Protein AF-D7B8Z3-F1 (afdb_monomer)

Sequence (57 aa):
MKPLNEMTAEELACVLEVLGATRPEDFALRLALCLELDRADAGEEVRRGAPREAARV

Structure (mmCIF, N/CA/C/O backbone):
data_AF-D7B8Z3-F1
#
_entry.id   AF-D7B8Z3-F1
#
loop_
_atom_site.group_PDB
_atom_site.id
_atom_site.type_symbol
_atom_site.label_atom_id
_atom_site.label_alt_id
_atom_site.label_comp_id
_atom_site.label_asy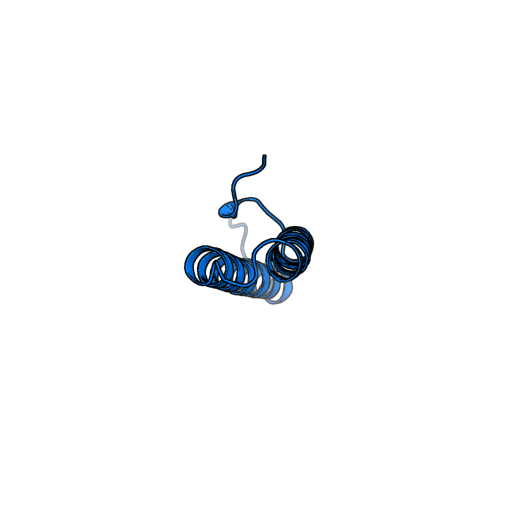m_id
_atom_site.label_entity_id
_atom_site.label_seq_id
_atom_site.pdbx_PDB_ins_code
_atom_site.Cartn_x
_atom_site.Cartn_y
_atom_site.Cartn_z
_atom_site.occupancy
_atom_site.B_iso_or_equiv
_atom_site.auth_seq_id
_atom_site.auth_comp_id
_atom_site.auth_asym_id
_atom_site.auth_atom_id
_atom_site.pdbx_PDB_model_num
ATOM 1 N N . MET A 1 1 ? -13.683 9.405 -8.906 1.00 68.62 1 MET A N 1
ATOM 2 C CA . MET A 1 1 ? -12.526 8.688 -8.333 1.00 68.62 1 MET A CA 1
ATOM 3 C C . MET A 1 1 ? -11.916 7.856 -9.439 1.00 68.62 1 MET A C 1
ATOM 5 O O . MET A 1 1 ? -12.674 7.248 -10.185 1.00 68.62 1 MET A O 1
ATOM 9 N N . LYS A 1 2 ? -10.593 7.900 -9.582 1.00 80.94 2 LYS A N 1
ATOM 10 C CA . LYS A 1 2 ? -9.857 7.123 -10.581 1.00 80.94 2 LYS A CA 1
ATOM 11 C C . LYS A 1 2 ? -9.873 5.631 -10.190 1.00 80.94 2 LYS A C 1
ATOM 13 O O . LYS A 1 2 ? -9.805 5.351 -8.992 1.00 80.94 2 LYS A O 1
ATOM 18 N N . PRO A 1 3 ? -10.021 4.690 -11.135 1.00 84.12 3 PRO A N 1
ATOM 19 C CA . PRO A 1 3 ? -9.862 3.260 -10.870 1.00 84.12 3 PRO A CA 1
ATOM 20 C C . PRO A 1 3 ? -8.460 2.935 -10.334 1.00 84.12 3 PRO A C 1
ATOM 22 O O . PRO A 1 3 ? -7.488 3.535 -10.786 1.00 84.12 3 PRO A O 1
ATOM 25 N N . LEU A 1 4 ? -8.339 1.968 -9.414 1.00 82.19 4 LEU A N 1
ATOM 26 C CA . LEU A 1 4 ? -7.053 1.616 -8.781 1.00 82.19 4 LEU A CA 1
ATOM 27 C C . LEU A 1 4 ? -5.968 1.243 -9.800 1.00 82.19 4 LEU A C 1
ATOM 29 O O . LEU A 1 4 ? -4.833 1.683 -9.683 1.00 82.19 4 LEU A O 1
ATOM 33 N N . ASN A 1 5 ? -6.338 0.503 -10.844 1.00 81.31 5 ASN A N 1
ATOM 34 C CA . ASN A 1 5 ? -5.438 0.057 -11.911 1.00 81.31 5 ASN A CA 1
ATOM 35 C C . ASN A 1 5 ? -4.915 1.188 -12.812 1.00 81.31 5 ASN A C 1
ATOM 37 O O . ASN A 1 5 ? -4.068 0.941 -13.669 1.00 81.31 5 ASN A O 1
ATOM 41 N N . GLU A 1 6 ? -5.464 2.395 -12.691 1.00 86.75 6 GLU A N 1
ATOM 42 C CA . GLU A 1 6 ? -5.004 3.568 -13.430 1.00 86.75 6 GLU A CA 1
ATOM 43 C C . GLU A 1 6 ? -4.125 4.476 -12.559 1.00 86.75 6 GLU A C 1
ATOM 45 O O . GLU A 1 6 ? -3.485 5.386 -13.091 1.00 86.75 6 GLU A O 1
ATOM 50 N N . MET A 1 7 ? -4.107 4.273 -11.237 1.00 88.69 7 MET A N 1
ATOM 51 C CA . MET A 1 7 ? -3.385 5.120 -10.288 1.00 88.69 7 MET A CA 1
ATOM 52 C C . MET A 1 7 ? -1.869 4.908 -10.370 1.00 88.69 7 MET A C 1
ATOM 54 O O . MET A 1 7 ? -1.397 3.812 -10.666 1.00 88.69 7 MET A O 1
ATOM 58 N N . THR A 1 8 ? -1.101 5.972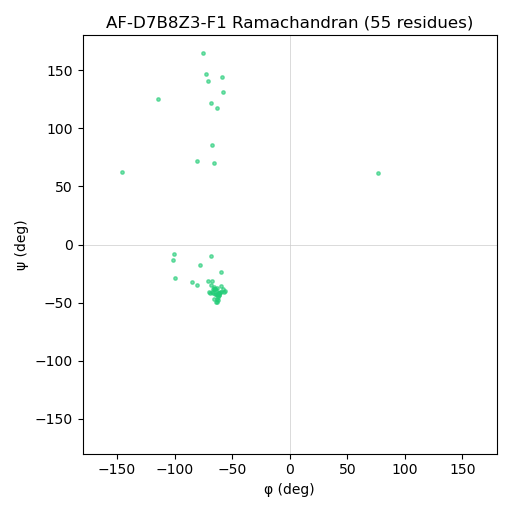 -10.138 1.00 89.19 8 THR A N 1
ATOM 59 C CA . THR A 1 8 ? 0.360 5.876 -10.002 1.00 89.19 8 THR A CA 1
ATOM 60 C C . THR A 1 8 ? 0.737 5.281 -8.645 1.00 89.19 8 THR A C 1
ATOM 62 O O . THR A 1 8 ? -0.084 5.257 -7.723 1.00 89.19 8 THR A O 1
ATOM 65 N N . ALA A 1 9 ? 1.988 4.838 -8.493 1.00 89.81 9 ALA A N 1
ATOM 66 C CA . ALA A 1 9 ? 2.483 4.345 -7.211 1.00 89.81 9 ALA A CA 1
ATOM 67 C C . ALA A 1 9 ? 2.344 5.399 -6.092 1.00 89.81 9 ALA A C 1
ATOM 69 O O . ALA A 1 9 ? 1.871 5.100 -4.998 1.00 89.81 9 ALA A O 1
ATOM 70 N N . GLU A 1 10 ? 2.641 6.666 -6.396 1.00 90.69 10 GLU A N 1
ATOM 71 C CA . GLU A 1 10 ? 2.467 7.797 -5.471 1.00 90.69 10 GLU A CA 1
ATOM 72 C C . GLU A 1 10 ? 1.000 8.000 -5.060 1.00 90.69 10 GLU A C 1
ATOM 74 O O . GLU A 1 10 ? 0.692 8.199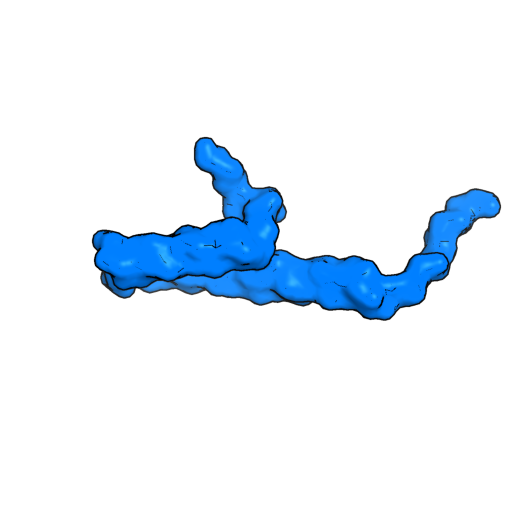 -3.881 1.00 90.69 10 GLU A O 1
ATOM 79 N N . GLU A 1 11 ? 0.074 7.918 -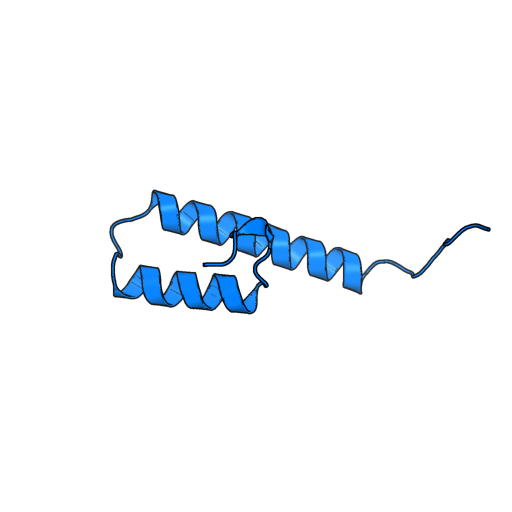6.021 1.00 91.88 11 GLU A N 1
ATOM 80 C CA . GLU A 1 11 ? -1.361 8.031 -5.757 1.00 91.88 11 GLU A CA 1
ATOM 81 C C . GLU A 1 11 ? -1.850 6.872 -4.864 1.00 91.88 11 GLU A C 1
ATOM 83 O O . GLU A 1 11 ? -2.614 7.099 -3.924 1.00 91.88 11 GLU A O 1
ATOM 88 N N . LEU A 1 12 ? -1.392 5.640 -5.117 1.00 91.75 12 LEU A N 1
ATOM 89 C CA . LEU A 1 12 ? -1.738 4.450 -4.328 1.00 91.75 12 LEU A CA 1
ATOM 90 C C . LEU A 1 12 ? -1.159 4.506 -2.905 1.00 91.75 12 LEU A C 1
ATOM 92 O O . LEU A 1 12 ? -1.868 4.183 -1.947 1.00 91.75 12 LEU A O 1
ATOM 96 N N . ALA A 1 13 ? 0.082 4.974 -2.746 1.00 92.38 13 ALA A N 1
ATOM 97 C CA . ALA A 1 13 ? 0.716 5.167 -1.442 1.00 92.38 13 ALA A CA 1
ATOM 98 C C . ALA A 1 13 ? -0.044 6.192 -0.584 1.00 92.38 13 ALA A C 1
ATOM 100 O O . ALA A 1 13 ? -0.335 5.934 0.584 1.00 92.38 13 ALA A O 1
ATOM 101 N N . CYS A 1 14 ? -0.465 7.311 -1.180 1.00 92.81 14 CYS A N 1
ATOM 102 C CA . CYS A 1 14 ? -1.263 8.326 -0.492 1.00 92.81 14 CYS A CA 1
ATOM 103 C C . CYS A 1 14 ? -2.614 7.766 -0.006 1.00 92.81 14 CYS A C 1
ATOM 105 O O . CYS A 1 14 ? -3.029 7.999 1.133 1.00 92.81 14 CYS A O 1
ATOM 107 N N . VAL A 1 15 ? -3.293 6.956 -0.829 1.00 91.88 15 VAL A N 1
ATOM 108 C CA . VAL A 1 15 ? -4.542 6.296 -0.411 1.00 91.88 15 VAL A CA 1
ATOM 109 C C . VAL A 1 15 ? -4.302 5.299 0.724 1.00 91.88 15 VAL A C 1
ATOM 111 O O . VAL A 1 15 ? -5.117 5.238 1.645 1.00 91.88 15 VAL A O 1
ATOM 114 N N . LEU A 1 16 ? -3.195 4.550 0.706 1.00 92.19 16 LEU A N 1
ATOM 115 C CA . LEU A 1 16 ? -2.823 3.632 1.789 1.00 92.19 16 LEU A CA 1
ATOM 116 C C . LEU A 1 16 ? -2.603 4.355 3.123 1.00 92.19 16 LEU A C 1
ATOM 118 O O . LEU A 1 16 ? -3.067 3.865 4.156 1.00 92.19 16 LEU A O 1
ATOM 122 N N . GLU A 1 17 ? -1.948 5.517 3.116 1.00 93.56 17 GLU A N 1
ATOM 123 C CA . GLU A 1 17 ? -1.751 6.337 4.319 1.00 93.56 17 GLU A CA 1
ATOM 124 C C . GLU A 1 17 ? -3.086 6.828 4.890 1.00 93.56 17 GLU A C 1
ATOM 126 O O . GLU A 1 17 ? -3.375 6.638 6.077 1.00 93.56 17 GLU A O 1
ATOM 131 N N . VAL A 1 18 ? -3.943 7.396 4.034 1.00 93.56 18 VAL A N 1
ATOM 132 C CA . VAL A 1 18 ? -5.269 7.884 4.439 1.00 93.56 18 VAL A CA 1
ATOM 133 C C . VAL A 1 18 ? -6.140 6.739 4.950 1.00 93.56 18 VAL A C 1
ATOM 135 O O . VAL A 1 18 ? -6.830 6.890 5.962 1.00 93.56 18 VAL A O 1
ATOM 138 N N . LEU A 1 19 ? -6.107 5.577 4.294 1.00 92.25 19 LEU A N 1
ATOM 139 C CA . LEU A 1 19 ? -6.863 4.405 4.725 1.00 92.25 19 LEU A CA 1
ATOM 140 C C . LEU A 1 19 ? -6.364 3.891 6.078 1.00 92.25 19 LEU A C 1
ATOM 142 O O . LEU A 1 19 ? -7.175 3.611 6.957 1.00 92.25 19 LEU A O 1
ATOM 146 N N . GLY A 1 20 ? -5.046 3.836 6.281 1.00 91.44 20 GLY A N 1
ATOM 147 C CA . GLY A 1 20 ? -4.450 3.449 7.558 1.00 91.44 20 GLY A CA 1
ATOM 148 C C . GLY A 1 20 ? -4.864 4.361 8.715 1.00 91.44 20 GLY A C 1
ATOM 149 O O . GLY A 1 20 ? -5.077 3.873 9.822 1.00 91.44 20 GLY A O 1
ATOM 150 N N . ALA A 1 21 ? -5.031 5.662 8.459 1.00 92.56 21 ALA A N 1
ATOM 151 C CA . ALA A 1 21 ? -5.455 6.633 9.467 1.00 92.56 21 ALA A CA 1
ATOM 152 C C . ALA A 1 21 ? -6.973 6.635 9.725 1.00 92.56 21 ALA A C 1
ATOM 154 O O . ALA A 1 21 ? -7.408 6.872 10.850 1.00 92.56 21 ALA A O 1
ATOM 155 N N . THR A 1 22 ? -7.788 6.401 8.693 1.00 94.69 22 THR A N 1
ATOM 156 C CA . THR A 1 22 ? -9.253 6.566 8.772 1.00 94.69 22 THR A CA 1
ATOM 157 C C . THR A 1 22 ? -10.014 5.261 8.978 1.00 94.69 22 THR A C 1
ATOM 159 O O . THR A 1 22 ? -11.106 5.280 9.545 1.00 94.69 22 THR A O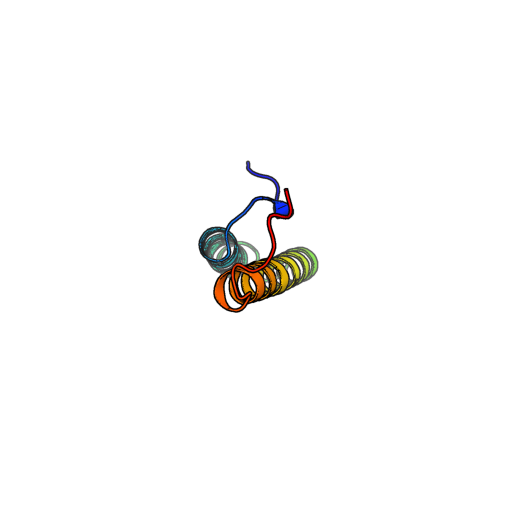 1
ATOM 162 N N . ARG A 1 23 ? -9.472 4.133 8.504 1.00 91.44 23 ARG A N 1
ATOM 163 C CA . ARG A 1 23 ? -10.091 2.798 8.554 1.00 91.44 23 ARG A CA 1
ATOM 164 C C . ARG A 1 23 ? -9.023 1.710 8.738 1.00 91.44 23 ARG A C 1
ATOM 166 O O . ARG A 1 23 ? -8.874 0.845 7.875 1.00 91.44 23 ARG A O 1
ATOM 173 N N . PRO A 1 24 ? -8.285 1.716 9.862 1.00 87.88 24 PRO A N 1
ATOM 174 C CA . PRO A 1 24 ? -7.195 0.763 10.094 1.00 87.88 24 PRO A CA 1
ATOM 175 C C . PRO A 1 24 ? -7.646 -0.708 10.083 1.00 87.88 24 PRO A C 1
ATOM 177 O O . PRO A 1 24 ? -6.836 -1.596 9.828 1.00 87.88 24 PRO A O 1
ATOM 180 N N . GLU A 1 25 ? -8.929 -0.957 10.348 1.00 93.94 25 GLU A N 1
ATOM 181 C CA . GLU A 1 25 ? -9.551 -2.284 10.403 1.00 93.94 25 GLU A CA 1
ATOM 182 C C . GLU A 1 25 ? -9.853 -2.872 9.014 1.00 93.94 25 GLU A C 1
ATOM 184 O O . GLU A 1 25 ? -10.051 -4.081 8.886 1.00 93.94 25 GLU A O 1
ATOM 189 N N . ASP A 1 26 ? -9.875 -2.044 7.961 1.00 93.50 26 ASP A N 1
ATOM 190 C CA . ASP A 1 26 ? -10.208 -2.473 6.599 1.00 93.50 26 ASP A CA 1
ATOM 191 C C . ASP A 1 26 ? -9.002 -3.134 5.912 1.00 93.50 26 ASP A C 1
ATOM 193 O O . ASP A 1 26 ? -8.334 -2.585 5.029 1.00 93.50 26 ASP A O 1
ATOM 197 N N . PHE A 1 27 ? -8.6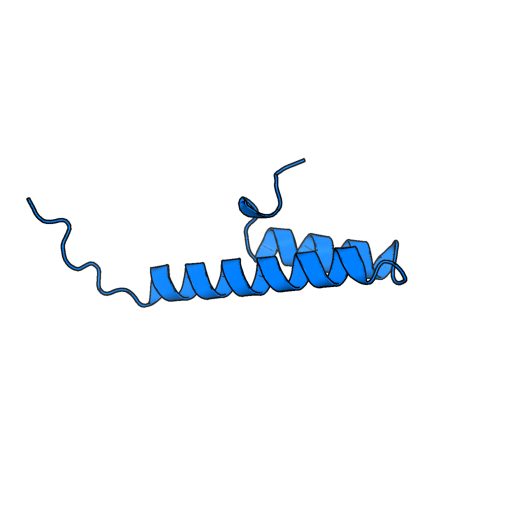94 -4.346 6.374 1.00 90.12 27 PHE A N 1
ATOM 198 C CA . PHE A 1 27 ? -7.550 -5.124 5.910 1.00 90.12 27 PHE A CA 1
ATOM 199 C C . PHE A 1 27 ? -7.677 -5.541 4.441 1.00 90.12 27 PHE A C 1
ATOM 201 O O . PHE A 1 27 ? -6.682 -5.558 3.720 1.00 90.12 27 PHE A O 1
ATOM 208 N N . ALA A 1 28 ? -8.891 -5.860 3.985 1.00 93.44 28 ALA A N 1
ATOM 209 C CA . ALA A 1 28 ? -9.125 -6.316 2.619 1.00 93.44 28 ALA A CA 1
ATOM 210 C C . ALA A 1 28 ? -8.821 -5.210 1.601 1.00 93.44 28 ALA A C 1
ATOM 212 O O . ALA A 1 28 ? -8.098 -5.448 0.631 1.00 93.44 28 ALA A O 1
ATOM 213 N N . LEU A 1 29 ? -9.311 -3.991 1.847 1.00 89.06 29 LEU A N 1
ATOM 214 C CA . LEU A 1 29 ? -9.029 -2.855 0.977 1.00 89.06 29 LEU A CA 1
ATOM 215 C C . LEU A 1 29 ? -7.547 -2.461 1.023 1.00 89.06 29 LEU A C 1
ATOM 217 O O . LEU A 1 29 ? -6.956 -2.165 -0.014 1.00 89.06 29 LEU A O 1
ATOM 221 N N . ARG A 1 30 ? -6.922 -2.520 2.205 1.00 92.44 30 ARG A N 1
ATOM 222 C CA . ARG A 1 30 ? -5.491 -2.238 2.367 1.00 92.44 30 ARG A CA 1
ATOM 223 C C . ARG A 1 30 ? -4.616 -3.236 1.607 1.00 92.44 30 ARG A C 1
ATOM 225 O O . ARG A 1 30 ? -3.688 -2.820 0.923 1.00 92.44 30 ARG A O 1
ATOM 232 N N . LEU A 1 31 ? -4.934 -4.530 1.672 1.00 92.75 31 LEU A N 1
ATOM 233 C CA . LEU A 1 31 ? -4.231 -5.562 0.908 1.00 92.75 31 LEU A CA 1
ATOM 234 C C . LEU A 1 31 ? -4.380 -5.342 -0.603 1.00 92.75 31 LEU A C 1
ATOM 236 O O . LEU A 1 31 ? -3.388 -5.411 -1.322 1.00 92.75 31 LEU A O 1
ATOM 240 N N . ALA A 1 32 ? -5.591 -5.040 -1.083 1.00 91.75 32 ALA A N 1
ATOM 241 C CA . ALA A 1 32 ? -5.830 -4.773 -2.502 1.00 91.75 32 ALA A CA 1
ATOM 242 C C . ALA A 1 32 ? -4.999 -3.585 -3.019 1.00 91.75 32 ALA A C 1
ATOM 244 O O . ALA A 1 32 ? -4.421 -3.661 -4.100 1.00 91.75 32 ALA A O 1
ATOM 245 N N . LEU A 1 33 ? -4.890 -2.515 -2.227 1.00 90.25 33 LEU A N 1
ATOM 246 C CA . LEU A 1 33 ? -4.069 -1.352 -2.559 1.00 90.25 33 LEU A CA 1
ATOM 247 C C . LEU A 1 33 ? -2.568 -1.668 -2.575 1.00 90.25 33 LEU A C 1
ATOM 249 O O . LEU A 1 33 ? -1.881 -1.225 -3.489 1.00 90.25 33 LEU A O 1
ATOM 253 N N . CYS A 1 34 ? -2.063 -2.447 -1.611 1.00 91.19 34 CYS A N 1
ATOM 254 C CA . CYS A 1 34 ? -0.660 -2.876 -1.614 1.00 91.19 34 CYS A CA 1
ATOM 255 C C . CYS A 1 34 ? -0.319 -3.707 -2.861 1.00 91.19 34 CYS A C 1
ATOM 257 O O . CYS A 1 34 ? 0.723 -3.496 -3.468 1.00 91.19 34 CYS A O 1
ATOM 259 N N . LEU A 1 35 ? -1.210 -4.610 -3.280 1.00 91.38 35 LEU A N 1
ATOM 260 C CA . LEU A 1 35 ? -0.990 -5.434 -4.474 1.00 91.38 35 LEU A CA 1
ATOM 261 C C . LEU A 1 35 ? -0.963 -4.605 -5.767 1.00 91.38 35 LEU A C 1
ATOM 263 O O . LEU A 1 35 ? -0.168 -4.884 -6.664 1.00 91.38 35 LEU A O 1
ATOM 267 N N . GLU A 1 36 ? -1.818 -3.585 -5.882 1.00 91.19 36 GLU A N 1
ATOM 268 C CA . GLU A 1 36 ? -1.762 -2.667 -7.026 1.00 91.19 36 GLU A CA 1
ATOM 269 C C . GLU A 1 36 ? -0.523 -1.762 -6.973 1.00 91.19 36 GLU A C 1
ATOM 271 O O . GLU A 1 36 ? 0.024 -1.446 -8.027 1.00 91.19 36 GLU A O 1
ATOM 276 N N . LEU A 1 37 ? -0.036 -1.399 -5.779 1.00 90.38 37 LEU A N 1
ATOM 277 C CA . LEU A 1 37 ? 1.212 -0.647 -5.617 1.00 90.38 37 LEU A CA 1
ATOM 278 C C . LEU A 1 37 ? 2.408 -1.463 -6.120 1.00 90.38 37 LEU A C 1
ATOM 280 O O . LEU A 1 37 ? 3.151 -0.983 -6.971 1.00 90.38 37 LEU A O 1
ATOM 284 N N . ASP A 1 38 ? 2.522 -2.724 -5.697 1.00 89.12 38 ASP A N 1
ATOM 285 C CA . ASP A 1 38 ? 3.571 -3.638 -6.165 1.00 89.12 38 ASP A CA 1
ATOM 286 C C . ASP A 1 38 ? 3.532 -3.807 -7.693 1.00 89.12 38 ASP A C 1
ATOM 288 O O . ASP A 1 38 ? 4.564 -3.869 -8.363 1.00 89.12 38 ASP A O 1
ATOM 292 N N . ARG A 1 39 ? 2.329 -3.863 -8.277 1.00 87.19 39 ARG A N 1
ATOM 293 C CA . ARG A 1 39 ? 2.144 -3.938 -9.730 1.00 87.19 39 ARG A CA 1
ATOM 294 C C . ARG A 1 39 ? 2.544 -2.641 -10.433 1.00 87.19 39 ARG A C 1
ATOM 296 O O . ARG A 1 39 ? 3.124 -2.711 -11.520 1.00 87.19 39 ARG A O 1
ATOM 303 N N . ALA A 1 40 ? 2.194 -1.486 -9.872 1.00 85.56 40 ALA A N 1
ATOM 304 C CA . ALA A 1 40 ? 2.566 -0.186 -10.415 1.00 85.56 40 ALA A CA 1
ATOM 305 C C . ALA A 1 40 ? 4.093 -0.022 -10.405 1.00 85.56 40 ALA A C 1
ATOM 307 O O . ALA A 1 40 ? 4.660 0.271 -11.459 1.00 85.56 40 ALA A O 1
ATOM 308 N N . ASP A 1 41 ? 4.742 -0.353 -9.285 1.00 82.56 41 ASP A N 1
ATOM 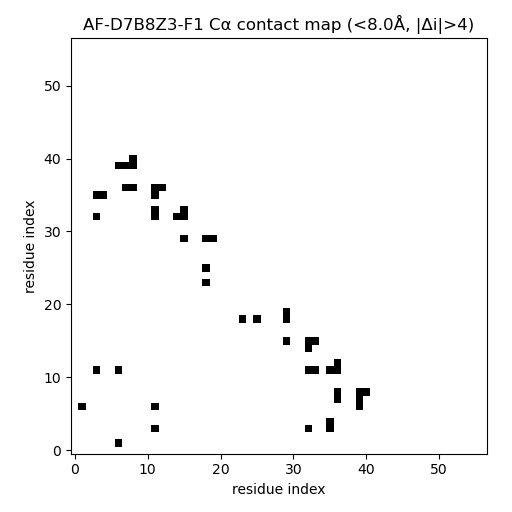309 C CA . ASP A 1 41 ? 6.199 -0.330 -9.118 1.00 82.56 41 ASP A CA 1
ATOM 310 C C . ASP A 1 41 ? 6.894 -1.312 -10.071 1.00 82.56 41 ASP A C 1
ATOM 312 O O . ASP A 1 41 ? 7.806 -0.933 -10.808 1.00 82.56 41 ASP A O 1
ATOM 316 N N . ALA A 1 42 ? 6.428 -2.562 -10.154 1.00 79.69 42 ALA A N 1
ATOM 317 C CA . ALA A 1 42 ? 6.979 -3.544 -11.090 1.00 79.69 42 ALA A CA 1
ATOM 318 C C . ALA A 1 42 ? 6.784 -3.120 -12.558 1.00 79.69 42 ALA A C 1
ATOM 320 O O . ALA A 1 42 ? 7.659 -3.328 -13.401 1.00 79.69 42 ALA A O 1
ATOM 321 N N . GLY A 1 43 ? 5.644 -2.506 -12.884 1.00 70.44 43 GLY A N 1
ATOM 322 C CA . GLY A 1 43 ? 5.371 -1.954 -14.208 1.00 70.44 43 GLY A CA 1
ATOM 323 C C . GLY A 1 43 ? 6.243 -0.742 -14.543 1.00 70.44 43 GLY A C 1
ATOM 324 O O . GLY A 1 43 ? 6.6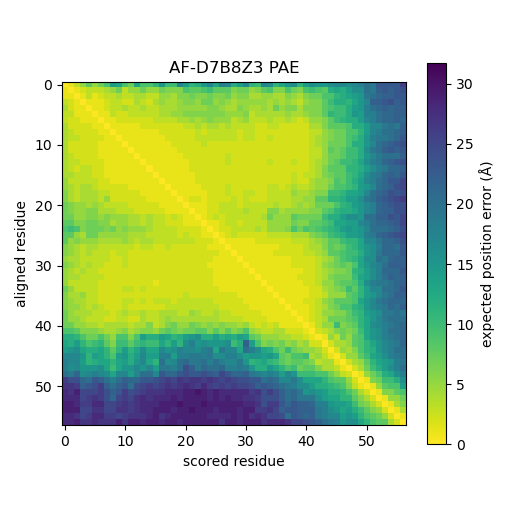34 -0.573 -15.698 1.00 70.44 43 GLY A O 1
ATOM 325 N N . GLU A 1 44 ? 6.573 0.097 -13.563 1.00 61.62 44 GLU A N 1
ATOM 326 C CA . GLU A 1 44 ? 7.529 1.196 -13.714 1.00 61.62 44 GLU A CA 1
ATOM 327 C C . GLU A 1 44 ? 8.965 0.699 -13.875 1.00 61.62 44 GLU A C 1
ATOM 329 O O . GLU A 1 44 ? 9.666 1.183 -14.763 1.00 61.62 44 GLU A O 1
ATOM 334 N N . GLU A 1 45 ? 9.383 -0.318 -13.126 1.00 59.28 45 GLU A N 1
ATOM 335 C CA . GLU A 1 45 ? 10.702 -0.938 -13.277 1.00 59.28 45 GLU A CA 1
ATOM 336 C C . GLU A 1 45 ? 10.855 -1.626 -14.643 1.00 59.28 45 GLU A C 1
ATOM 338 O O . GLU A 1 45 ? 11.890 -1.481 -15.290 1.00 59.28 45 GLU A O 1
ATOM 343 N N . VAL A 1 46 ? 9.810 -2.274 -15.174 1.00 59.00 46 VAL A N 1
ATOM 344 C CA . VAL A 1 46 ? 9.817 -2.784 -16.561 1.00 59.00 46 VAL A CA 1
ATOM 345 C C . VAL A 1 46 ? 9.925 -1.643 -17.579 1.00 59.00 46 VAL A C 1
ATOM 347 O O . VAL A 1 46 ? 10.656 -1.767 -18.562 1.00 59.00 46 VAL A O 1
ATOM 350 N N . ARG A 1 47 ? 9.253 -0.505 -17.356 1.00 57.31 47 ARG A N 1
ATOM 351 C CA . ARG A 1 47 ? 9.394 0.685 -18.220 1.00 57.31 47 ARG A CA 1
ATOM 352 C C . ARG A 1 47 ? 10.780 1.327 -18.119 1.00 57.31 47 ARG A C 1
ATOM 354 O O . ARG A 1 47 ? 11.241 1.902 -19.103 1.00 57.31 47 ARG A O 1
ATOM 361 N N . ARG A 1 48 ? 11.428 1.249 -16.955 1.00 58.12 48 ARG A N 1
ATOM 362 C CA . ARG A 1 48 ? 12.742 1.842 -16.665 1.00 58.12 48 ARG A CA 1
ATOM 363 C C . ARG A 1 48 ? 13.907 0.940 -17.092 1.00 58.12 48 ARG A C 1
ATOM 365 O O . ARG A 1 48 ? 14.946 1.455 -17.493 1.00 58.12 48 ARG A O 1
ATOM 372 N N . GLY A 1 49 ? 13.728 -0.379 -17.030 1.00 52.59 49 GLY A N 1
ATOM 373 C CA . GLY A 1 49 ? 14.733 -1.402 -17.328 1.00 52.59 49 GLY A CA 1
ATOM 374 C C . GLY A 1 49 ? 14.629 -2.046 -18.713 1.00 52.59 49 GLY A C 1
ATOM 375 O O . GLY A 1 49 ? 15.536 -2.780 -19.103 1.00 52.59 49 GLY A O 1
ATOM 376 N N . ALA A 1 50 ? 13.570 -1.789 -19.487 1.00 48.19 50 ALA A N 1
ATOM 377 C CA . ALA A 1 50 ? 13.535 -2.222 -20.878 1.00 48.19 50 ALA A CA 1
ATOM 378 C C . ALA A 1 50 ? 14.572 -1.422 -21.694 1.00 48.19 50 ALA A C 1
ATOM 380 O O . ALA A 1 50 ? 14.457 -0.192 -21.769 1.00 48.19 50 ALA A O 1
ATOM 381 N N . PRO A 1 51 ? 15.550 -2.063 -22.372 1.00 47.22 51 PRO A N 1
ATOM 382 C CA . PRO A 1 51 ? 16.187 -1.391 -23.487 1.00 47.22 51 PRO A CA 1
ATOM 383 C C . PRO A 1 51 ? 15.054 -1.052 -24.452 1.00 47.22 51 PRO A C 1
ATOM 385 O O . PRO A 1 51 ? 14.185 -1.880 -24.734 1.00 47.22 51 PRO A O 1
ATOM 388 N N . ARG A 1 52 ? 15.019 0.197 -24.911 1.00 54.44 52 ARG A N 1
ATOM 389 C CA . ARG A 1 52 ? 14.111 0.659 -25.959 1.00 54.44 52 ARG A CA 1
ATOM 390 C C . ARG A 1 52 ? 14.487 -0.046 -27.261 1.00 54.44 52 ARG A C 1
ATOM 392 O O . ARG A 1 52 ? 15.054 0.568 -28.155 1.00 54.44 52 ARG A O 1
ATOM 399 N N . GLU A 1 53 ? 14.226 -1.340 -27.354 1.00 52.06 53 GLU A N 1
ATOM 400 C CA . GLU A 1 53 ? 14.536 -2.142 -28.517 1.00 52.06 53 GLU A CA 1
ATOM 401 C C . GLU A 1 53 ? 13.244 -2.639 -29.153 1.00 52.06 53 GLU A C 1
ATOM 403 O O . GLU A 1 53 ? 12.390 -3.264 -28.527 1.00 52.06 53 GLU A O 1
ATOM 408 N N . ALA A 1 54 ? 13.154 -2.324 -30.443 1.00 50.34 54 ALA A N 1
ATOM 409 C CA . ALA A 1 54 ? 12.230 -2.878 -31.411 1.00 50.34 54 ALA A CA 1
ATOM 410 C C . ALA A 1 54 ? 10.773 -2.381 -31.355 1.00 50.34 54 ALA A C 1
ATOM 412 O O . ALA A 1 54 ? 9.826 -3.165 -31.345 1.00 50.34 54 ALA A O 1
ATOM 413 N N . ALA A 1 55 ? 10.590 -1.074 -31.575 1.00 44.72 55 ALA A N 1
ATOM 414 C CA . ALA A 1 55 ? 9.574 -0.680 -32.551 1.00 44.72 55 ALA A CA 1
ATOM 415 C C . ALA A 1 55 ? 10.075 -1.131 -33.936 1.00 44.72 55 ALA A C 1
ATOM 417 O O . ALA A 1 55 ? 10.785 -0.404 -34.625 1.00 44.72 55 ALA A O 1
ATOM 418 N N . ARG A 1 56 ? 9.788 -2.393 -34.277 1.00 50.66 56 ARG A N 1
ATOM 419 C CA . ARG A 1 56 ? 9.931 -2.924 -35.633 1.00 50.66 56 ARG A CA 1
ATOM 420 C C . ARG A 1 56 ? 8.973 -2.162 -36.551 1.00 50.66 56 ARG A C 1
ATOM 422 O O . ARG A 1 56 ? 7.764 -2.282 -36.364 1.00 50.66 56 ARG A O 1
ATOM 429 N N . VAL A 1 57 ? 9.519 -1.452 -37.536 1.00 51.38 57 VAL A N 1
ATOM 430 C CA . VAL A 1 57 ? 8.948 -1.294 -38.885 1.00 51.38 57 VAL A CA 1
ATOM 431 C C . VAL A 1 57 ? 10.097 -1.436 -39.868 1.00 51.38 57 VAL A C 1
ATOM 433 O O . VAL A 1 57 ? 11.116 -0.742 -39.655 1.00 51.38 57 VAL A O 1
#

Secondary structure (DSSP, 8-state):
---GGG--HHHHHHHHHHHHHH-TT-HHHHHHHHHHHHHHHHHHHHHHHS-------

Mean predicted aligned error: 8.91 Å

Foldseek 3Di:
DDDLLVDALVRLVVVLVVCCVPPVPPVVVNVVSVVSSVVNVVVVVCVVPDDPDDPDD

pL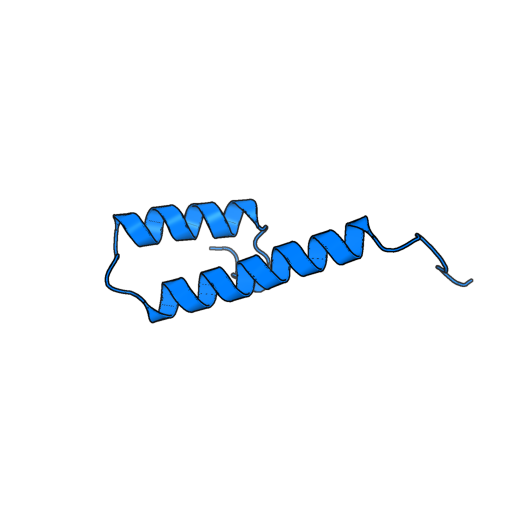DDT: mean 80.1, std 16.22, range [44.72, 94.69]

Nearest PDB structures (foldseek):
  3kbl-assembly2_C  TM=8.375E-01  e=6.965E+00  Caenorhabditis elegans
  3kbl-assembly1_B  TM=8.854E-01  e=8.496E+00  Caenorhabditis elegans
  3kbl-assembly1_A  TM=8.432E-01  e=7.442E+00  Caenorhabditis elegans
  8jiv-assembly1_Cr  TM=5.022E-01  e=3.147E+00  Triticum aestivum

Radius of gyration: 14.81 Å; Cα contacts (8 Å, |Δi|>4): 25; chains: 1; bounding box: 29×15×49 Å

Organism: Nocardiopsis dassonvillei (strain ATCC 23218 / DSM 43111 / CIP 107115 / JCM 7437 / KCTC 9190 / NBRC 14626 / NCTC 10488 / NRRL B-5397 / IMRU 509) (NCBI:txid446468)

Solvent-accessible surface area (backbone atoms only — not comparable to full-atom values): 3510 Å² total; per-residue (Å²): 134,82,59,74,93,76,48,51,46,70,57,40,51,52,50,50,54,52,39,54,75,76,45,67,82,50,54,69,63,51,52,55,45,52,55,50,30,54,49,37,49,53,52,49,48,51,67,70,67,50,74,94,72,75,90,81,126